Protein AF-A0A920BER3-F1 (afdb_monomer)

Nearest PDB structures (foldseek):
  4bmv-assembly4_I  TM=5.286E-01  e=9.436E+00  Sphingobium yanoikuyae
  2jan-assembly2_B  TM=4.745E-01  e=9.997E+00  Mycobacterium tuberculosis H37Rv
  7mbw-assembly1_A  TM=2.744E-01  e=7.068E+00  Escherichia coli

Secondary structure (DSSP, 8-state):
-PPP-HHHHHHHHHHHHTTSSS-----HHHHHHHHHHHHHHHHHHSSPSP--------TTSSHHHHHHHHHHHHHHH-TT---EEEESSHHHHHHHHHHHHHH-SSPPEEEE-----

Radius of gyration: 14.11 Å; Cα contacts (8 Å, |Δi|>4): 134; chains: 1; bounding box: 38×29×35 Å

pLDDT: mean 85.59, std 13.21, range [39.75, 96.19]

Structure (mmCIF, N/CA/C/O backbone):
data_AF-A0A920BER3-F1
#
_entry.id   AF-A0A920BER3-F1
#
loop_
_atom_site.group_PDB
_atom_site.id
_atom_site.type_symbol
_atom_site.label_atom_id
_atom_site.label_alt_id
_atom_site.label_comp_id
_atom_site.label_asym_id
_atom_site.label_entity_id
_atom_site.label_seq_id
_atom_site.pdbx_PDB_ins_code
_atom_site.Cartn_x
_atom_site.Cartn_y
_atom_site.Cartn_z
_atom_site.occupancy
_atom_site.B_iso_or_equiv
_atom_site.auth_seq_id
_atom_site.auth_comp_id
_atom_site.auth_asym_id
_atom_site.auth_atom_id
_atom_site.pdbx_PDB_model_num
ATOM 1 N N . MET A 1 1 ? -4.909 1.430 16.379 1.00 57.66 1 MET A N 1
ATOM 2 C CA . MET A 1 1 ? -3.823 0.689 15.698 1.00 57.66 1 MET A CA 1
ATOM 3 C C . MET A 1 1 ? -2.484 1.340 16.032 1.00 57.66 1 MET A C 1
ATOM 5 O O . MET A 1 1 ? -2.481 2.543 16.268 1.00 57.66 1 MET A O 1
ATOM 9 N N . LYS A 1 2 ? -1.382 0.577 16.116 1.00 65.62 2 LYS A N 1
ATOM 10 C CA . LYS A 1 2 ? -0.029 1.145 16.292 1.00 65.62 2 LYS A CA 1
ATOM 11 C C . LYS A 1 2 ? 0.346 2.009 15.078 1.00 65.62 2 LYS A C 1
ATOM 13 O O . LYS A 1 2 ? -0.188 1.793 13.993 1.00 65.62 2 LYS A O 1
ATOM 18 N N . ASN A 1 3 ? 1.248 2.971 15.279 1.00 84.81 3 ASN A N 1
ATOM 19 C CA . ASN A 1 3 ? 1.860 3.718 14.177 1.00 84.81 3 ASN A CA 1
ATOM 20 C C . ASN A 1 3 ? 2.537 2.742 13.210 1.00 84.81 3 ASN A C 1
ATOM 22 O O . ASN A 1 3 ? 3.091 1.728 13.645 1.00 84.81 3 ASN A O 1
ATOM 26 N N . ILE A 1 4 ? 2.487 3.054 11.920 1.00 91.25 4 ILE A N 1
ATOM 27 C CA . ILE A 1 4 ? 3.105 2.223 10.888 1.00 91.25 4 ILE A CA 1
ATOM 28 C C . ILE A 1 4 ? 4.630 2.321 11.023 1.00 91.25 4 ILE A C 1
ATOM 30 O O . ILE A 1 4 ? 5.186 3.421 11.052 1.00 91.25 4 ILE A O 1
ATOM 34 N N . ASP A 1 5 ? 5.321 1.179 11.062 1.00 93.50 5 ASP A N 1
ATOM 35 C CA . ASP A 1 5 ? 6.782 1.152 10.981 1.00 93.50 5 ASP A CA 1
ATOM 36 C C . ASP A 1 5 ? 7.225 1.482 9.549 1.00 93.50 5 ASP A C 1
ATOM 38 O O . ASP A 1 5 ? 7.276 0.633 8.656 1.00 93.50 5 ASP A O 1
ATOM 42 N N . VAL A 1 6 ? 7.563 2.753 9.334 1.00 93.50 6 VAL A N 1
ATOM 43 C CA . VAL A 1 6 ? 7.969 3.279 8.028 1.00 93.50 6 VAL A CA 1
ATOM 44 C C . VAL A 1 6 ? 9.246 2.605 7.502 1.00 93.50 6 VAL A C 1
ATOM 46 O O . VAL A 1 6 ? 9.398 2.450 6.290 1.00 93.50 6 VAL A O 1
ATOM 49 N N . ASN A 1 7 ? 10.150 2.150 8.376 1.00 93.88 7 ASN A N 1
ATOM 50 C CA . ASN A 1 7 ? 11.371 1.470 7.939 1.00 93.88 7 ASN A CA 1
ATOM 51 C C . ASN A 1 7 ? 11.058 0.072 7.411 1.00 93.88 7 ASN A C 1
ATOM 53 O O . ASN A 1 7 ? 11.598 -0.339 6.380 1.00 93.88 7 ASN A O 1
ATOM 57 N N . LYS A 1 8 ? 10.175 -0.659 8.095 1.00 94.19 8 LYS A N 1
ATOM 58 C CA . LYS A 1 8 ? 9.711 -1.964 7.620 1.00 94.19 8 LYS A CA 1
ATOM 59 C C . LYS A 1 8 ? 8.894 -1.831 6.337 1.00 94.19 8 LYS A C 1
ATOM 61 O O . LYS A 1 8 ? 9.124 -2.590 5.401 1.00 94.19 8 LYS A O 1
ATOM 66 N N . PHE A 1 9 ? 8.052 -0.806 6.252 1.00 95.69 9 PHE A N 1
ATOM 67 C CA . PHE A 1 9 ? 7.336 -0.451 5.031 1.00 95.69 9 PHE A CA 1
ATOM 68 C C . PHE A 1 9 ? 8.286 -0.221 3.842 1.00 95.69 9 PHE A C 1
ATOM 70 O O . PHE A 1 9 ? 8.083 -0.805 2.777 1.00 95.69 9 PHE A O 1
ATOM 77 N N . TYR A 1 10 ? 9.357 0.566 4.011 1.00 96.06 10 TYR A N 1
ATOM 78 C CA . TYR A 1 10 ? 10.336 0.774 2.937 1.00 96.06 10 TYR A CA 1
ATOM 79 C C . TYR A 1 10 ? 11.068 -0.509 2.544 1.00 96.06 10 TYR A C 1
ATOM 81 O O . TYR A 1 10 ? 11.299 -0.718 1.358 1.00 96.06 10 TYR A O 1
ATOM 89 N N . LYS A 1 11 ? 11.369 -1.403 3.495 1.00 94.94 11 LYS A N 1
ATOM 90 C CA . LYS A 1 11 ? 11.929 -2.724 3.166 1.00 94.94 11 LYS A CA 1
ATOM 91 C C . LYS A 1 11 ? 10.971 -3.547 2.305 1.00 94.94 11 LYS A C 1
ATOM 93 O O . LYS A 1 11 ? 11.409 -4.148 1.331 1.00 94.94 11 LYS A O 1
ATOM 98 N N . THR A 1 12 ? 9.676 -3.540 2.618 1.00 94.31 12 THR A N 1
ATOM 99 C CA . THR A 1 12 ? 8.663 -4.219 1.796 1.00 94.31 12 THR A CA 1
ATOM 100 C C . THR A 1 12 ? 8.537 -3.582 0.407 1.00 94.31 12 THR A C 1
ATOM 102 O O . THR A 1 12 ? 8.399 -4.299 -0.581 1.00 94.31 12 THR A O 1
ATOM 105 N N . MET A 1 13 ? 8.636 -2.251 0.296 1.00 95.12 13 MET A N 1
ATOM 106 C CA . MET A 1 13 ? 8.704 -1.585 -1.012 1.00 95.12 13 MET A CA 1
ATOM 107 C C . MET A 1 13 ? 9.938 -2.010 -1.811 1.00 95.12 13 MET A C 1
ATOM 109 O O . MET A 1 13 ? 9.812 -2.341 -2.987 1.00 95.12 13 MET A O 1
ATOM 113 N N . ASP A 1 14 ? 11.114 -2.007 -1.183 1.00 95.00 14 ASP A N 1
ATOM 114 C CA . ASP A 1 14 ? 12.371 -2.381 -1.833 1.00 95.00 14 ASP A CA 1
ATOM 115 C C . ASP A 1 14 ? 12.341 -3.853 -2.285 1.00 95.00 14 ASP A C 1
ATOM 117 O O . ASP A 1 14 ? 12.798 -4.156 -3.384 1.00 95.00 14 ASP A O 1
ATOM 121 N N . GLN A 1 15 ? 11.707 -4.744 -1.513 1.00 93.31 15 GLN A N 1
ATOM 122 C CA . GLN A 1 15 ? 11.471 -6.141 -1.900 1.00 93.31 15 GLN A CA 1
ATOM 123 C C . GLN A 1 15 ? 10.551 -6.275 -3.125 1.00 93.31 15 GLN A C 1
ATOM 125 O O . GLN A 1 15 ? 10.791 -7.110 -3.982 1.00 93.31 15 GLN A O 1
ATOM 130 N N . LEU A 1 16 ? 9.510 -5.451 -3.260 1.00 91.69 16 LEU A N 1
ATOM 131 C CA . LEU A 1 16 ? 8.688 -5.468 -4.481 1.00 91.69 16 LEU A CA 1
ATOM 132 C C . LEU A 1 16 ? 9.446 -4.943 -5.703 1.00 91.69 16 LEU A C 1
ATOM 134 O O . LEU A 1 16 ? 9.176 -5.353 -6.832 1.00 91.69 16 LEU A O 1
ATOM 138 N N . MET A 1 17 ? 10.354 -3.989 -5.494 1.00 92.25 17 MET A N 1
ATOM 139 C CA . MET A 1 17 ? 11.115 -3.361 -6.573 1.00 92.25 17 MET A CA 1
ATOM 140 C C . MET A 1 17 ? 12.331 -4.181 -7.017 1.00 92.25 17 MET A C 1
ATOM 142 O O . MET A 1 17 ? 12.814 -3.971 -8.132 1.00 92.25 17 MET A O 1
ATOM 146 N N . SER A 1 18 ? 12.791 -5.150 -6.218 1.00 91.75 18 SER A N 1
ATOM 147 C CA . SER A 1 18 ? 13.840 -6.082 -6.651 1.00 91.75 18 SER A CA 1
ATOM 148 C C . SER A 1 18 ? 13.405 -6.960 -7.823 1.00 91.75 18 SER A C 1
ATOM 150 O O . SER A 1 18 ? 14.251 -7.404 -8.589 1.00 91.75 18 SER A O 1
ATOM 152 N N . ASP A 1 19 ? 12.099 -7.146 -8.012 1.00 86.00 19 ASP A N 1
ATOM 153 C CA . ASP A 1 19 ? 11.540 -7.933 -9.116 1.00 86.00 19 ASP A CA 1
ATOM 154 C C . ASP A 1 19 ? 11.342 -7.118 -10.404 1.00 86.00 19 ASP A C 1
ATOM 156 O O . ASP A 1 19 ? 10.786 -7.613 -11.389 1.00 86.00 19 ASP A O 1
ATOM 160 N N . PHE A 1 20 ? 11.717 -5.837 -10.403 1.00 84.94 20 PHE A N 1
ATOM 161 C CA . PHE A 1 20 ? 11.675 -5.014 -11.607 1.00 84.94 20 PHE A CA 1
ATOM 162 C C . PHE A 1 20 ? 12.840 -5.390 -12.530 1.00 84.94 20 PHE A C 1
ATOM 164 O O . PHE A 1 20 ? 13.802 -6.037 -12.129 1.00 84.94 20 PHE A O 1
ATOM 171 N N . SER A 1 21 ? 12.755 -4.992 -13.797 1.00 83.94 21 SER A N 1
ATOM 172 C CA . SER A 1 21 ? 13.826 -5.182 -14.779 1.00 83.94 21 SER A CA 1
ATOM 173 C C . SER A 1 21 ? 14.266 -3.816 -15.322 1.00 83.94 21 SER A C 1
ATOM 175 O O . SER A 1 21 ? 13.527 -3.231 -16.114 1.00 83.94 21 SER A O 1
ATOM 177 N N . PRO A 1 22 ? 15.429 -3.279 -14.900 1.00 88.31 22 PRO A N 1
ATOM 178 C CA . PRO A 1 22 ? 16.376 -3.868 -13.948 1.00 88.31 22 PRO A CA 1
ATOM 179 C C . PRO A 1 22 ? 15.874 -3.824 -12.488 1.00 88.31 22 PRO A C 1
ATOM 181 O O . PRO A 1 22 ? 15.079 -2.939 -12.146 1.00 88.31 22 PRO A O 1
ATOM 184 N N . PRO A 1 23 ? 16.364 -4.731 -11.618 1.00 91.25 23 PRO A N 1
ATOM 185 C CA . PRO A 1 23 ? 16.115 -4.671 -10.182 1.00 91.25 23 PRO A CA 1
ATOM 186 C C . PRO A 1 23 ? 16.556 -3.328 -9.613 1.00 91.25 23 PRO A C 1
ATOM 188 O O . PRO A 1 23 ? 17.628 -2.819 -9.954 1.00 91.25 23 PRO A O 1
ATOM 191 N N . ARG A 1 24 ? 15.747 -2.746 -8.729 1.00 93.62 24 ARG A N 1
ATOM 192 C CA . ARG A 1 24 ? 16.081 -1.471 -8.086 1.00 93.62 24 ARG A CA 1
ATOM 193 C C . ARG A 1 24 ? 15.457 -1.354 -6.705 1.00 93.62 24 ARG A C 1
ATOM 195 O O . ARG A 1 24 ? 14.625 -2.160 -6.312 1.00 93.62 24 ARG A O 1
ATOM 202 N N . VAL A 1 25 ? 15.830 -0.293 -6.001 1.00 95.12 25 VAL A N 1
ATOM 203 C CA . VAL A 1 25 ? 15.206 0.119 -4.740 1.00 95.12 25 VAL A CA 1
ATOM 204 C C . VAL A 1 25 ? 14.345 1.364 -4.942 1.00 95.12 25 VAL A C 1
ATOM 206 O O . VAL A 1 25 ? 14.428 2.050 -5.972 1.00 95.12 25 VAL A O 1
ATOM 209 N N . SER A 1 26 ? 13.512 1.656 -3.948 1.00 92.81 26 SER A N 1
ATOM 210 C CA . SER A 1 26 ? 12.666 2.843 -3.933 1.00 92.81 26 SER A CA 1
ATOM 211 C C . SER A 1 26 ? 13.499 4.123 -3.889 1.00 92.81 26 SER A C 1
ATOM 213 O O . SER A 1 26 ? 14.401 4.299 -3.066 1.00 92.81 26 SER A O 1
ATOM 215 N N . THR A 1 27 ? 13.181 5.046 -4.791 1.00 95.31 27 THR A N 1
ATOM 216 C CA . THR A 1 27 ? 13.802 6.372 -4.837 1.00 95.31 27 THR A CA 1
ATOM 217 C C . THR A 1 27 ? 13.331 7.244 -3.672 1.00 95.31 27 THR A C 1
ATOM 219 O O . THR A 1 27 ? 12.306 6.986 -3.036 1.00 95.31 27 THR A O 1
ATOM 222 N N . SER A 1 28 ? 14.039 8.347 -3.416 1.00 95.31 28 SER A N 1
ATOM 223 C CA . SER A 1 28 ? 13.643 9.319 -2.387 1.00 95.31 28 SER A CA 1
ATOM 224 C C . SER A 1 28 ? 12.245 9.903 -2.629 1.00 95.31 28 SER A C 1
ATOM 226 O O . SER A 1 28 ? 11.505 10.144 -1.675 1.00 95.31 28 SER A O 1
ATOM 228 N N . PHE A 1 29 ? 11.857 10.096 -3.892 1.00 95.00 29 PHE A N 1
ATOM 229 C CA . PHE A 1 29 ? 10.522 10.559 -4.257 1.00 95.00 29 PHE A CA 1
ATOM 230 C C . PHE A 1 29 ? 9.450 9.511 -3.939 1.00 95.00 29 PHE A C 1
ATOM 232 O O . PHE A 1 29 ? 8.461 9.818 -3.275 1.00 95.00 29 PHE A O 1
ATOM 239 N N . GLU A 1 30 ? 9.665 8.262 -4.345 1.00 95.75 30 GLU A N 1
ATOM 240 C CA . GLU A 1 30 ? 8.719 7.167 -4.097 1.00 95.75 30 GLU A CA 1
ATOM 241 C C . GLU A 1 30 ? 8.551 6.892 -2.600 1.00 95.75 30 GLU A C 1
ATOM 243 O O . GLU A 1 30 ? 7.431 6.681 -2.136 1.00 95.75 30 GLU A O 1
ATOM 248 N N . ARG A 1 31 ? 9.635 6.997 -1.820 1.00 96.19 31 ARG A N 1
ATOM 249 C CA . ARG A 1 31 ? 9.579 6.917 -0.354 1.00 96.19 31 ARG A CA 1
ATOM 250 C C . ARG A 1 31 ? 8.739 8.042 0.254 1.00 96.19 31 ARG A C 1
ATOM 252 O O . ARG A 1 31 ? 7.962 7.774 1.162 1.00 96.19 31 ARG A O 1
ATOM 259 N N . LYS A 1 32 ? 8.796 9.274 -0.271 1.00 95.75 32 LYS A N 1
ATOM 260 C CA . LYS A 1 32 ? 7.908 10.375 0.172 1.00 95.75 32 LYS A CA 1
ATOM 261 C C . LYS A 1 32 ? 6.433 10.102 -0.143 1.00 95.75 32 LYS A C 1
ATOM 263 O O . LYS A 1 32 ? 5.570 10.385 0.692 1.00 95.75 32 LYS A O 1
ATOM 268 N N . VAL A 1 33 ? 6.138 9.529 -1.314 1.00 96.00 33 VAL A N 1
ATOM 269 C CA . VAL A 1 33 ? 4.773 9.087 -1.659 1.00 96.00 33 VAL A CA 1
ATOM 270 C C . VAL A 1 33 ? 4.320 7.991 -0.693 1.00 96.00 33 VAL A C 1
ATOM 272 O O . VAL A 1 33 ? 3.226 8.070 -0.138 1.00 96.00 33 VAL A O 1
ATOM 275 N N . GLY A 1 34 ? 5.182 7.008 -0.432 1.00 95.88 34 GLY A N 1
ATOM 276 C CA . GLY A 1 34 ? 4.933 5.939 0.529 1.00 95.88 34 GLY A CA 1
ATOM 277 C C . GLY A 1 34 ? 4.704 6.444 1.957 1.00 95.88 34 GLY A C 1
ATOM 278 O O . GLY A 1 34 ? 3.728 6.056 2.586 1.00 95.88 34 GLY A O 1
ATOM 279 N N . ALA A 1 35 ? 5.511 7.388 2.444 1.00 95.44 35 ALA A N 1
ATOM 280 C CA . ALA A 1 35 ? 5.315 8.01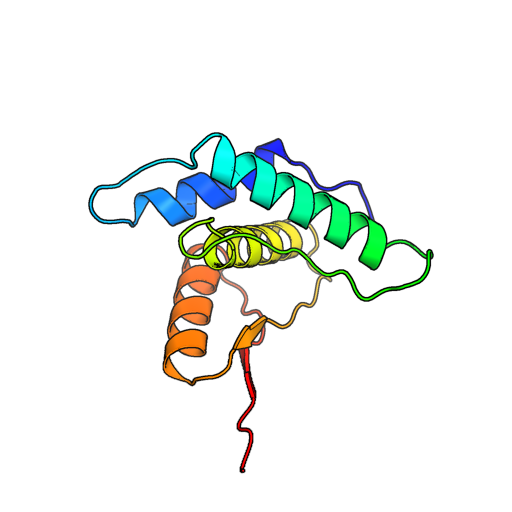9 3.751 1.00 95.44 35 ALA A CA 1
ATOM 281 C C . ALA A 1 35 ? 3.968 8.751 3.847 1.00 95.44 35 ALA A C 1
ATOM 283 O O . ALA A 1 35 ? 3.281 8.662 4.865 1.00 95.44 35 ALA A O 1
ATOM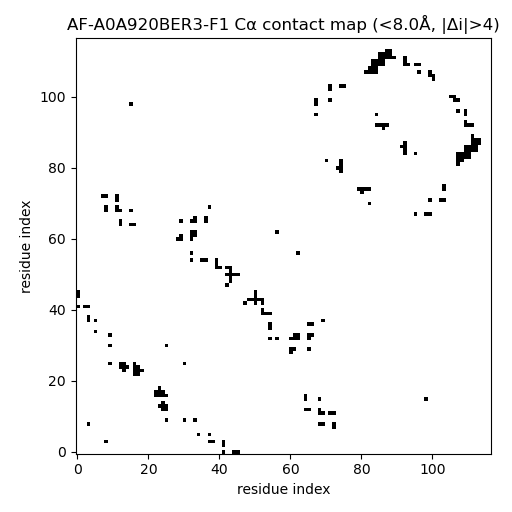 284 N N . SER A 1 36 ? 3.572 9.442 2.774 1.00 95.50 36 SER A N 1
ATOM 285 C CA . SER A 1 36 ? 2.266 10.108 2.692 1.00 95.50 36 SER A CA 1
ATOM 286 C C . SER A 1 36 ? 1.124 9.095 2.769 1.00 95.50 36 SER A C 1
ATOM 288 O O . SER A 1 36 ? 0.137 9.332 3.465 1.00 95.50 36 SER A O 1
ATOM 290 N N . LEU A 1 37 ? 1.286 7.941 2.113 1.00 95.69 37 LEU A N 1
ATOM 291 C CA . LEU A 1 37 ? 0.343 6.831 2.195 1.00 95.69 37 LEU A CA 1
ATOM 292 C C . LEU A 1 37 ? 0.266 6.243 3.605 1.00 95.69 37 LEU A C 1
ATOM 294 O O . LEU A 1 37 ? -0.834 6.139 4.139 1.00 95.69 37 LEU A O 1
ATOM 298 N N . CYS A 1 38 ? 1.398 5.939 4.242 1.00 95.19 38 CYS A N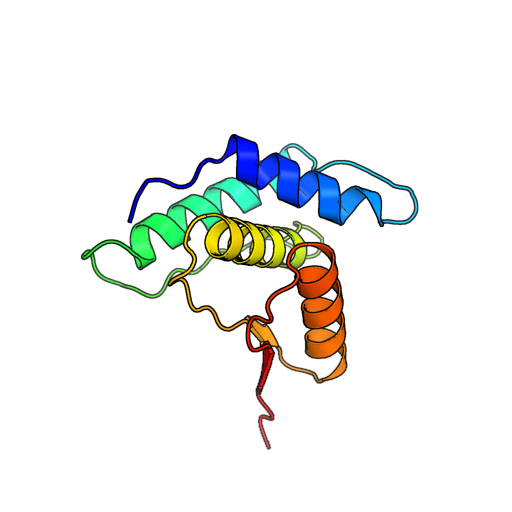 1
ATOM 299 C CA . CYS A 1 38 ? 1.415 5.465 5.627 1.00 95.19 38 CYS A CA 1
ATOM 300 C C . CYS A 1 38 ? 0.695 6.454 6.546 1.00 95.19 38 CYS A C 1
ATOM 302 O O . CYS A 1 38 ? -0.166 6.058 7.332 1.00 95.19 38 CYS A O 1
ATOM 304 N N . LYS A 1 39 ? 0.965 7.758 6.397 1.00 93.69 39 LYS A N 1
ATOM 305 C CA . LYS A 1 39 ? 0.314 8.762 7.236 1.00 93.69 39 LYS A CA 1
ATOM 306 C C . LYS A 1 39 ? -1.192 8.839 7.006 1.00 93.69 39 LYS A C 1
ATOM 308 O O . LYS A 1 39 ? -1.960 8.943 7.963 1.00 93.69 39 LYS A O 1
ATOM 313 N N . ALA A 1 40 ? -1.617 8.780 5.747 1.00 93.38 40 ALA A N 1
ATOM 314 C CA . ALA A 1 40 ? -3.026 8.714 5.388 1.00 93.38 40 ALA A CA 1
ATOM 315 C C . ALA A 1 40 ? -3.698 7.486 6.022 1.00 93.38 40 ALA A C 1
ATOM 317 O O . ALA A 1 40 ? -4.760 7.616 6.627 1.00 93.38 40 ALA A O 1
ATOM 318 N N . SER A 1 41 ? -3.062 6.319 5.968 1.00 92.38 41 SER A N 1
ATOM 319 C CA . SER A 1 41 ? -3.592 5.086 6.550 1.00 92.38 41 SER A CA 1
ATOM 320 C C . SER A 1 41 ? -3.685 5.136 8.074 1.00 92.38 41 SER A C 1
ATOM 322 O O . SER A 1 41 ? -4.721 4.764 8.619 1.00 92.38 41 SER A O 1
ATOM 324 N N . GLU A 1 42 ? -2.686 5.683 8.772 1.00 92.19 42 GLU A N 1
ATOM 325 C CA . GLU A 1 42 ? -2.782 5.931 10.220 1.00 92.19 42 GLU A CA 1
ATOM 326 C C . GLU A 1 42 ? -3.991 6.806 10.563 1.00 92.19 42 GLU A C 1
ATOM 328 O O . GLU A 1 42 ? -4.752 6.502 11.481 1.00 92.19 42 GLU A O 1
ATOM 333 N N . LEU A 1 43 ? -4.196 7.890 9.807 1.00 91.50 43 LEU A N 1
ATOM 334 C CA . LEU A 1 43 ? -5.322 8.796 10.019 1.00 91.50 43 LEU A CA 1
ATOM 335 C C . LEU A 1 43 ? -6.664 8.125 9.708 1.00 91.50 43 LEU A C 1
ATOM 337 O O . LEU A 1 43 ? -7.625 8.350 10.441 1.00 91.50 43 LEU A O 1
ATOM 341 N N . ALA A 1 44 ? -6.736 7.309 8.655 1.00 90.88 44 ALA A N 1
ATOM 342 C CA . ALA A 1 44 ? -7.928 6.548 8.278 1.00 90.88 44 ALA A CA 1
ATOM 343 C C . ALA A 1 44 ? -8.302 5.488 9.326 1.00 90.88 44 ALA A C 1
ATOM 345 O O . ALA A 1 44 ? -9.481 5.248 9.579 1.00 90.88 44 ALA A O 1
ATOM 346 N N . MET A 1 45 ? -7.302 4.872 9.956 1.00 87.31 45 MET A N 1
ATOM 347 C CA . MET A 1 45 ? -7.488 3.812 10.951 1.00 87.31 45 MET A CA 1
ATOM 348 C C . MET A 1 45 ? -7.574 4.342 12.388 1.00 87.31 45 MET A C 1
ATOM 350 O O . MET A 1 45 ? -7.864 3.582 13.309 1.00 87.31 45 MET A O 1
ATOM 354 N N . SER A 1 46 ? -7.352 5.643 12.590 1.00 87.12 46 SER A N 1
ATOM 355 C CA . SER A 1 46 ? -7.659 6.347 13.839 1.00 87.12 46 SER A CA 1
ATOM 356 C C . SER A 1 46 ? -9.152 6.648 13.955 1.00 87.12 46 SER A C 1
ATOM 3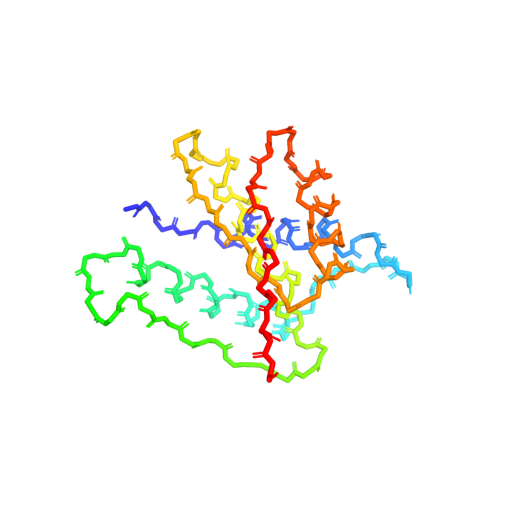58 O O . SER A 1 46 ? -9.851 6.673 12.947 1.00 87.12 46 SER A O 1
ATOM 360 N N . ASP A 1 47 ? -9.652 6.978 15.145 1.00 82.31 47 ASP A N 1
ATOM 361 C CA . ASP A 1 47 ? -11.062 7.361 15.352 1.00 82.31 47 ASP A CA 1
ATOM 362 C C . ASP A 1 47 ? -11.454 8.706 14.714 1.00 82.31 47 ASP A C 1
ATOM 364 O O . ASP A 1 47 ? -12.622 9.089 14.715 1.00 82.31 47 ASP A O 1
ATOM 368 N N . LYS A 1 48 ? -10.496 9.423 14.117 1.00 81.56 48 LYS A N 1
ATOM 369 C CA . LYS A 1 48 ? -10.719 10.739 13.515 1.00 81.56 48 LYS A CA 1
ATOM 370 C C . LYS A 1 48 ? -11.343 10.626 12.122 1.00 81.56 48 LYS A C 1
ATOM 372 O O . LYS A 1 48 ? -10.850 9.908 11.254 1.00 81.56 48 LYS A O 1
ATOM 377 N N . LEU A 1 49 ? -12.386 11.419 11.878 1.00 82.31 49 LEU A N 1
ATOM 378 C CA . LEU A 1 49 ? -12.956 11.619 10.544 1.00 82.31 49 LEU A CA 1
ATOM 379 C C . LEU A 1 49 ? -12.113 12.608 9.705 1.00 82.31 49 LEU A C 1
ATOM 381 O O . LEU A 1 49 ? -11.373 13.423 10.263 1.00 82.31 49 LEU A O 1
ATOM 385 N N . PRO A 1 50 ? -12.204 12.560 8.361 1.00 83.31 50 PRO A N 1
ATOM 386 C CA . PRO A 1 50 ? -12.819 11.501 7.554 1.00 83.31 50 PRO A CA 1
ATOM 387 C C . PRO A 1 50 ? -11.979 10.211 7.536 1.00 83.31 50 PRO A C 1
ATOM 389 O O . PRO A 1 50 ? -10.752 10.256 7.586 1.00 83.31 50 PRO A O 1
ATOM 392 N N . LYS A 1 51 ? -12.638 9.051 7.420 1.00 85.38 51 LYS A N 1
ATOM 393 C CA . LYS A 1 51 ? -11.951 7.752 7.262 1.00 85.38 51 LYS A CA 1
ATOM 394 C C . LYS A 1 51 ? -11.332 7.589 5.869 1.00 85.38 51 LYS A C 1
ATOM 396 O O . LYS A 1 51 ? -10.323 6.914 5.718 1.00 85.38 51 LYS A O 1
ATOM 401 N N . PHE A 1 52 ? -11.900 8.247 4.860 1.00 88.44 52 PHE A N 1
ATOM 402 C CA . PHE A 1 52 ? -11.368 8.250 3.501 1.00 88.44 52 PHE A CA 1
ATOM 403 C C . PHE A 1 52 ? -10.246 9.273 3.362 1.00 88.44 52 PHE A C 1
ATOM 405 O O . PHE A 1 52 ? -10.383 10.431 3.765 1.00 88.44 52 PHE A O 1
ATOM 412 N N . ARG A 1 53 ? -9.130 8.842 2.774 1.00 92.31 53 ARG A N 1
ATOM 413 C CA . ARG A 1 53 ? -7.955 9.679 2.541 1.00 92.31 53 ARG A CA 1
ATOM 414 C C . ARG A 1 53 ? -7.516 9.537 1.093 1.00 92.31 53 ARG A C 1
ATOM 416 O O . ARG A 1 53 ? -7.444 8.428 0.574 1.00 92.31 53 ARG A O 1
ATOM 423 N N . LEU A 1 54 ? -7.219 10.667 0.461 1.00 92.44 54 LEU A N 1
ATOM 424 C CA . LEU A 1 54 ? -6.709 10.720 -0.901 1.00 92.44 54 LEU A CA 1
ATOM 425 C C . LEU A 1 54 ? -5.198 10.938 -0.865 1.00 92.44 54 LEU A C 1
ATOM 427 O O . LEU A 1 54 ? -4.721 11.884 -0.242 1.00 92.44 54 LEU A O 1
ATOM 431 N N . VAL A 1 55 ? -4.462 10.087 -1.573 1.00 92.94 55 VAL A N 1
ATOM 432 C CA . VAL A 1 55 ? -3.026 10.254 -1.806 1.00 92.94 55 VAL A CA 1
ATOM 433 C C . VAL A 1 55 ? -2.822 10.411 -3.304 1.00 92.94 55 VAL A C 1
ATOM 435 O O . VAL A 1 55 ? -3.014 9.467 -4.068 1.00 92.94 55 VAL A O 1
ATOM 438 N N . SER A 1 56 ? -2.459 11.621 -3.724 1.00 91.94 56 SER A N 1
ATOM 439 C CA . SER A 1 56 ? -2.174 11.928 -5.124 1.00 91.94 56 SER A CA 1
ATOM 440 C C . SER A 1 56 ? -0.672 11.897 -5.384 1.00 91.94 56 SER A C 1
ATOM 442 O O . SER A 1 56 ? 0.120 12.400 -4.589 1.00 91.94 56 SER A O 1
ATOM 444 N N . ALA A 1 57 ? -0.283 11.303 -6.508 1.00 93.50 57 ALA A N 1
ATOM 445 C CA . ALA A 1 57 ? 1.086 11.296 -7.007 1.00 93.50 57 ALA A CA 1
ATOM 446 C C . ALA A 1 57 ? 1.069 11.128 -8.536 1.00 93.50 57 ALA A C 1
ATOM 448 O O . ALA A 1 57 ? 0.132 10.511 -9.063 1.00 93.50 57 ALA A O 1
ATOM 449 N N . PRO A 1 58 ? 2.092 11.609 -9.264 1.00 92.25 58 PRO A N 1
ATOM 450 C CA . PRO A 1 58 ? 2.184 11.450 -10.713 1.00 92.25 58 PRO A CA 1
ATOM 451 C C . PRO A 1 58 ? 2.239 9.974 -11.136 1.00 92.25 58 PRO A C 1
ATOM 453 O O . PRO A 1 58 ? 2.495 9.064 -10.332 1.00 92.25 58 PRO A O 1
ATOM 456 N N . THR A 1 59 ? 1.969 9.713 -12.414 1.00 90.44 59 T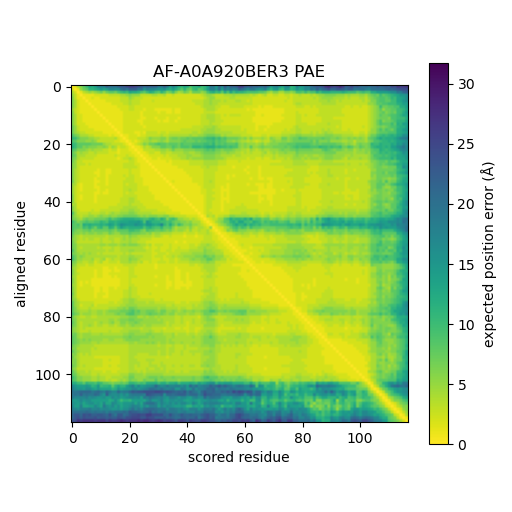HR A N 1
ATOM 457 C CA . THR A 1 59 ? 2.239 8.407 -13.033 1.00 90.44 59 THR A CA 1
ATOM 458 C C . THR A 1 59 ? 3.718 8.056 -12.857 1.00 90.44 59 THR A C 1
ATOM 460 O O . THR A 1 59 ? 4.574 8.932 -12.916 1.00 90.44 59 THR A O 1
ATOM 463 N N . GLY A 1 60 ? 4.014 6.794 -12.539 1.00 88.81 60 GLY A N 1
ATOM 464 C CA . GLY A 1 60 ? 5.368 6.364 -12.166 1.00 88.81 60 GLY A CA 1
ATOM 465 C C . GLY A 1 60 ? 5.778 6.685 -10.721 1.00 88.81 60 GLY A C 1
ATOM 466 O O . GLY A 1 60 ? 6.802 6.197 -10.267 1.00 88.81 60 GLY A O 1
ATOM 467 N N . GLY A 1 61 ? 4.968 7.413 -9.942 1.00 90.31 61 GLY A N 1
ATOM 468 C CA . GLY A 1 61 ? 5.265 7.757 -8.542 1.00 90.31 61 GLY A CA 1
ATOM 469 C C . GLY A 1 61 ? 5.094 6.623 -7.523 1.00 90.31 61 GLY A C 1
ATOM 470 O O . GLY A 1 61 ? 4.822 6.898 -6.359 1.00 90.31 61 GLY A O 1
ATOM 471 N N . SER A 1 62 ? 5.176 5.358 -7.946 1.00 92.62 62 SER A N 1
ATOM 472 C CA . SER A 1 62 ? 5.096 4.175 -7.072 1.00 92.62 62 SER A CA 1
ATOM 473 C C . SER A 1 62 ? 3.795 4.017 -6.258 1.00 92.62 62 SER A C 1
ATOM 475 O O . SER A 1 62 ? 3.779 3.315 -5.252 1.00 92.62 62 SER A O 1
ATOM 477 N N . LYS A 1 63 ? 2.666 4.599 -6.689 1.00 93.62 63 LYS A N 1
ATOM 478 C CA . LYS A 1 63 ? 1.372 4.451 -5.983 1.00 93.62 63 LYS A CA 1
ATOM 479 C C . LYS A 1 63 ? 0.990 2.981 -5.769 1.00 93.62 63 LYS A C 1
ATOM 481 O O . LYS A 1 63 ? 0.721 2.574 -4.643 1.00 93.62 63 LYS A O 1
ATOM 486 N N . THR A 1 64 ? 1.039 2.186 -6.840 1.00 92.56 64 THR A N 1
ATOM 487 C CA . THR A 1 64 ? 0.704 0.757 -6.821 1.00 92.56 64 THR A CA 1
ATOM 488 C C . THR A 1 64 ? 1.619 -0.006 -5.868 1.00 92.56 64 THR A C 1
ATOM 490 O O . THR A 1 64 ? 1.136 -0.602 -4.910 1.00 92.56 64 THR A O 1
ATOM 493 N N . THR A 1 65 ? 2.938 0.091 -6.047 1.00 93.38 65 THR A N 1
ATOM 494 C CA . THR A 1 65 ? 3.918 -0.591 -5.189 1.00 93.38 65 THR A CA 1
ATOM 495 C C . THR A 1 65 ? 3.771 -0.201 -3.719 1.00 93.38 65 THR A C 1
ATOM 497 O O . THR A 1 65 ? 3.742 -1.079 -2.863 1.00 93.38 65 THR A O 1
ATOM 500 N N . SER A 1 66 ? 3.596 1.089 -3.414 1.00 94.88 66 SER A N 1
ATOM 501 C CA . SER A 1 66 ? 3.397 1.564 -2.039 1.00 94.88 66 SER A CA 1
ATOM 502 C C . SER A 1 66 ? 2.116 0.996 -1.419 1.00 94.88 66 SER A C 1
ATOM 504 O O . SER A 1 66 ? 2.130 0.560 -0.272 1.00 94.88 66 SER A O 1
ATOM 506 N N . SER A 1 67 ? 1.011 0.952 -2.170 1.00 94.38 67 SER A N 1
ATOM 507 C CA . SER A 1 67 ? -0.257 0.387 -1.681 1.00 94.38 67 SER A CA 1
ATOM 508 C C . SER A 1 67 ? -0.199 -1.123 -1.425 1.00 94.38 67 SER A C 1
ATOM 510 O O . SER A 1 67 ? -0.715 -1.584 -0.408 1.00 94.38 67 SER A O 1
ATOM 512 N N . ILE A 1 68 ? 0.488 -1.881 -2.285 1.00 93.44 68 ILE A N 1
ATOM 513 C CA . ILE A 1 68 ? 0.716 -3.322 -2.096 1.00 93.44 68 ILE A CA 1
ATOM 514 C C . ILE A 1 68 ? 1.6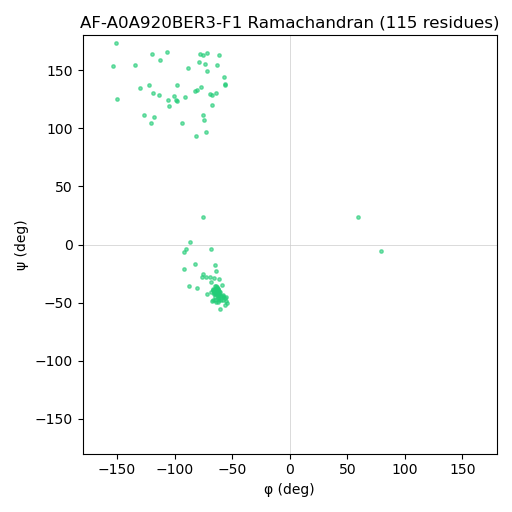17 -3.560 -0.880 1.00 93.44 68 ILE A C 1
ATOM 516 O O . ILE A 1 68 ? 1.277 -4.370 -0.018 1.00 93.44 68 ILE A O 1
ATOM 520 N N . ALA A 1 69 ? 2.732 -2.825 -0.779 1.00 93.88 69 ALA A N 1
ATOM 521 C CA . ALA A 1 69 ? 3.672 -2.945 0.333 1.00 93.88 69 ALA A CA 1
ATOM 522 C C . ALA A 1 69 ? 2.994 -2.686 1.680 1.00 93.88 69 ALA A C 1
ATOM 524 O O . ALA A 1 69 ? 3.199 -3.438 2.632 1.00 93.88 69 ALA A O 1
ATOM 525 N N . LEU A 1 70 ? 2.149 -1.655 1.750 1.00 93.88 70 LEU A N 1
ATOM 526 C CA . LEU A 1 70 ? 1.413 -1.335 2.963 1.00 93.88 70 LEU A CA 1
ATOM 527 C C . LEU A 1 70 ? 0.469 -2.473 3.373 1.00 93.88 70 LEU A C 1
ATOM 529 O O . LEU A 1 70 ? 0.493 -2.889 4.529 1.00 93.88 70 LEU A O 1
ATOM 533 N N . LEU A 1 71 ? -0.347 -2.985 2.446 1.00 92.31 71 LEU A N 1
ATOM 534 C CA . LEU A 1 71 ? -1.276 -4.076 2.752 1.00 92.31 71 LEU A CA 1
ATOM 535 C C . LEU A 1 71 ? -0.546 -5.341 3.202 1.00 92.31 71 LEU A C 1
ATOM 537 O O . LEU A 1 71 ? -0.924 -5.933 4.210 1.00 92.31 71 LEU A O 1
ATOM 541 N N . ALA A 1 72 ? 0.507 -5.733 2.483 1.00 90.81 72 ALA A N 1
ATOM 542 C CA . ALA A 1 72 ? 1.304 -6.901 2.833 1.00 90.81 72 ALA A CA 1
ATOM 543 C C . ALA A 1 72 ? 1.965 -6.744 4.209 1.00 90.81 72 ALA A C 1
ATOM 545 O O . ALA A 1 72 ? 1.990 -7.688 4.997 1.00 90.81 72 ALA A O 1
ATOM 546 N N . MET A 1 73 ? 2.485 -5.556 4.525 1.00 91.56 73 MET A N 1
ATOM 547 C CA . MET A 1 73 ? 3.092 -5.285 5.826 1.00 91.56 73 MET A CA 1
ATOM 548 C C . MET A 1 73 ? 2.059 -5.369 6.956 1.00 91.56 73 MET A C 1
ATOM 550 O O . MET A 1 73 ? 2.314 -6.059 7.941 1.00 91.56 73 MET A O 1
ATOM 554 N N . LEU A 1 74 ? 0.891 -4.732 6.807 1.00 90.19 74 LEU A N 1
ATOM 555 C CA . LEU A 1 74 ? -0.173 -4.772 7.819 1.00 90.19 74 LEU A CA 1
ATOM 556 C C . LEU A 1 74 ? -0.684 -6.202 8.050 1.00 90.19 74 LEU A C 1
ATOM 558 O O . LEU A 1 74 ? -0.807 -6.627 9.197 1.00 90.19 74 LEU A O 1
ATOM 562 N N . ALA A 1 75 ? -0.892 -6.973 6.979 1.00 87.69 75 ALA A N 1
ATOM 563 C CA . ALA A 1 75 ? -1.313 -8.374 7.070 1.00 87.69 75 ALA A CA 1
ATOM 564 C C . ALA A 1 75 ? -0.252 -9.287 7.718 1.00 87.69 75 ALA A C 1
ATOM 566 O O . ALA A 1 75 ? -0.580 -10.290 8.354 1.00 87.69 75 ALA A O 1
ATOM 567 N N . ASN A 1 76 ? 1.031 -8.941 7.579 1.00 86.19 76 ASN A N 1
ATOM 568 C CA . ASN A 1 76 ? 2.128 -9.633 8.253 1.00 86.19 76 ASN A CA 1
ATOM 569 C C . ASN A 1 76 ? 2.246 -9.268 9.743 1.00 86.19 76 ASN A C 1
ATOM 571 O O . ASN A 1 76 ? 2.759 -10.067 10.527 1.00 86.19 76 ASN A O 1
ATOM 575 N N . GLU A 1 77 ? 1.818 -8.070 10.142 1.00 87.06 77 GLU A N 1
ATOM 576 C CA . GLU A 1 77 ? 1.926 -7.581 11.524 1.00 87.06 77 GLU A CA 1
ATOM 577 C C . GLU A 1 77 ? 0.751 -7.973 12.406 1.00 87.06 77 GLU A C 1
ATOM 579 O O . GLU A 1 77 ? 0.942 -8.256 13.591 1.00 87.06 77 GLU A O 1
ATOM 584 N N . ASP A 1 78 ? -0.446 -8.007 11.836 1.00 85.69 78 ASP A N 1
ATOM 585 C CA . ASP A 1 78 ? -1.668 -8.321 12.554 1.00 85.69 78 ASP A CA 1
ATOM 586 C C . ASP A 1 78 ? -2.406 -9.464 11.851 1.00 85.69 78 ASP A C 1
ATOM 588 O O . ASP A 1 78 ? -2.956 -9.312 10.764 1.00 85.69 78 ASP A O 1
ATOM 592 N N . LYS A 1 79 ? -2.445 -10.634 12.503 1.00 80.25 79 LYS A N 1
ATOM 593 C CA . LYS A 1 79 ? -3.142 -11.824 11.986 1.00 80.25 79 LYS A CA 1
ATOM 594 C C . LYS A 1 79 ? -4.660 -11.631 11.881 1.00 80.25 79 LYS A C 1
ATOM 596 O O . LYS A 1 79 ? -5.300 -12.433 11.203 1.00 80.25 79 LYS A O 1
ATOM 601 N N . GLY A 1 80 ? -5.222 -10.636 12.568 1.00 84.75 80 GLY A N 1
ATOM 602 C CA . GLY A 1 80 ? -6.625 -10.238 12.462 1.00 84.75 80 GLY A CA 1
ATOM 603 C C . GLY A 1 80 ? -6.880 -9.172 11.395 1.00 84.75 80 GLY A C 1
ATOM 604 O O . GLY A 1 80 ? -8.037 -8.817 11.171 1.00 84.75 80 GLY A O 1
ATOM 605 N N . PHE A 1 81 ? -5.839 -8.660 10.729 1.00 85.38 81 PHE A N 1
ATOM 606 C CA . PHE A 1 81 ? -5.996 -7.641 9.701 1.00 85.38 81 PHE A CA 1
ATOM 607 C C . PHE A 1 81 ? -6.712 -8.199 8.472 1.00 85.38 81 PHE A C 1
ATOM 609 O O . PHE A 1 81 ? -6.301 -9.190 7.866 1.00 85.38 81 PHE A O 1
ATOM 616 N N . THR A 1 82 ? -7.755 -7.490 8.056 1.00 83.19 82 THR A N 1
ATOM 617 C CA . THR A 1 82 ? -8.437 -7.704 6.782 1.00 83.19 82 THR A CA 1
ATOM 618 C C . THR A 1 82 ? -8.320 -6.446 5.939 1.00 83.19 82 THR A C 1
ATOM 620 O O . THR A 1 82 ? -8.649 -5.353 6.401 1.00 83.19 82 THR A O 1
ATOM 623 N N . GLY A 1 83 ? -7.902 -6.605 4.689 1.00 84.25 83 GLY A N 1
ATOM 624 C CA . GLY A 1 83 ? -7.843 -5.532 3.706 1.00 84.25 83 GLY A CA 1
ATOM 625 C C . GLY A 1 83 ? -8.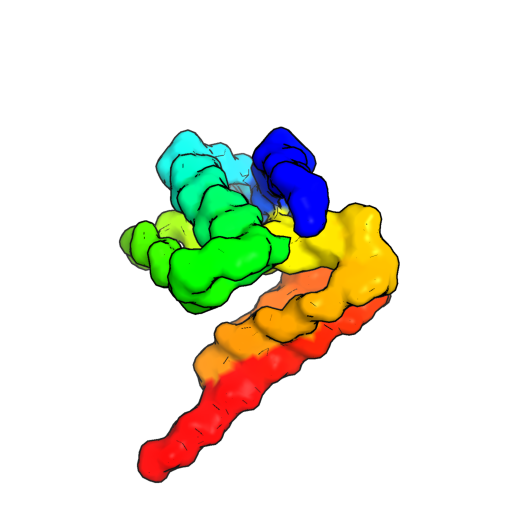422 -5.987 2.372 1.00 84.25 83 GLY A C 1
ATOM 626 O O . GLY A 1 83 ? -8.427 -7.176 2.059 1.00 84.25 83 GLY A O 1
ATOM 627 N N . ALA A 1 84 ? -8.900 -5.029 1.587 1.00 87.12 84 ALA A N 1
ATOM 628 C CA . ALA A 1 84 ? -9.301 -5.246 0.206 1.00 87.12 84 ALA A CA 1
ATOM 629 C C . ALA A 1 84 ? -8.491 -4.313 -0.694 1.00 87.12 84 ALA A C 1
ATOM 631 O O . ALA A 1 84 ? -8.317 -3.135 -0.373 1.00 87.12 84 ALA A O 1
ATOM 632 N N . TYR A 1 85 ? -8.013 -4.840 -1.819 1.00 89.06 85 TYR A N 1
ATOM 633 C CA . TYR A 1 85 ? -7.451 -4.032 -2.897 1.00 89.06 85 TYR A CA 1
ATOM 634 C C . TYR A 1 85 ? -8.460 -3.987 -4.038 1.00 89.06 85 TYR A C 1
ATOM 636 O O . TYR A 1 85 ? -8.901 -5.035 -4.510 1.00 89.06 85 TYR A O 1
ATOM 644 N N . ILE A 1 86 ? -8.841 -2.780 -4.454 1.00 89.19 86 ILE A N 1
ATOM 645 C CA . ILE A 1 86 ? -9.845 -2.568 -5.496 1.00 89.19 86 ILE A CA 1
ATOM 646 C C . ILE A 1 86 ? -9.130 -2.138 -6.773 1.00 89.19 86 ILE A C 1
ATOM 648 O O . ILE A 1 86 ? -8.474 -1.095 -6.795 1.00 89.19 86 ILE A O 1
ATOM 652 N N . CYS A 1 87 ? -9.282 -2.940 -7.824 1.00 86.56 87 CYS A N 1
ATOM 653 C CA . CYS A 1 87 ? -8.742 -2.671 -9.157 1.00 86.56 87 CYS A CA 1
ATOM 654 C C . CYS A 1 87 ? -9.865 -2.413 -10.164 1.00 86.56 87 CYS A C 1
ATOM 656 O O . CYS A 1 87 ? -11.009 -2.844 -9.962 1.00 86.56 87 CYS A O 1
ATOM 658 N N . LYS A 1 88 ? -9.528 -1.744 -11.272 1.00 87.69 88 LYS A N 1
ATOM 659 C CA . LYS A 1 88 ? -10.481 -1.496 -12.358 1.00 87.69 88 LYS A CA 1
ATOM 660 C C . LYS A 1 88 ? -10.621 -2.718 -13.260 1.00 87.69 88 LYS A C 1
ATOM 662 O O . LYS A 1 88 ? -11.723 -2.996 -13.724 1.00 87.69 88 LYS A O 1
ATOM 667 N N . THR A 1 89 ? -9.525 -3.431 -13.517 1.00 89.25 89 THR A N 1
ATOM 668 C CA . THR A 1 89 ? -9.528 -4.588 -14.425 1.00 89.25 89 THR A CA 1
ATOM 669 C C . THR A 1 89 ? -9.117 -5.885 -13.731 1.00 89.25 89 THR A C 1
ATOM 671 O O . THR A 1 89 ? -8.569 -5.882 -12.623 1.00 89.25 89 THR A O 1
ATOM 674 N N . ILE A 1 90 ? -9.407 -7.015 -14.385 1.00 88.56 90 ILE A N 1
ATOM 675 C CA . ILE A 1 90 ? -9.027 -8.348 -13.901 1.00 88.56 90 ILE A CA 1
ATOM 676 C C . ILE A 1 90 ? -7.504 -8.503 -13.937 1.00 88.56 90 ILE A C 1
ATOM 678 O O . ILE A 1 90 ? -6.930 -9.044 -13.000 1.00 88.56 90 ILE A O 1
ATOM 682 N N . GLU A 1 91 ? -6.842 -7.969 -14.960 1.00 90.25 91 GLU A N 1
ATOM 683 C CA . GLU A 1 91 ? -5.388 -8.037 -15.133 1.00 90.25 91 GLU A CA 1
ATOM 684 C C . GLU A 1 91 ? -4.660 -7.261 -14.030 1.00 90.25 91 GLU A C 1
ATOM 686 O O . GLU A 1 91 ? -3.689 -7.752 -13.454 1.00 90.25 91 GLU A O 1
ATOM 691 N N . GLU A 1 92 ? -5.156 -6.069 -13.680 1.00 88.69 92 GLU A N 1
ATOM 692 C CA . GLU A 1 92 ? -4.643 -5.300 -12.542 1.00 88.69 92 GLU A CA 1
ATOM 693 C C . GLU A 1 92 ? -4.834 -6.061 -11.225 1.00 88.69 92 GLU A C 1
ATOM 695 O O . GLU A 1 92 ? -3.952 -6.065 -10.365 1.00 88.69 92 GLU A O 1
ATOM 700 N N . CYS A 1 93 ? -5.986 -6.712 -11.060 1.00 89.12 93 CYS A N 1
ATOM 701 C CA . CYS A 1 93 ? -6.287 -7.519 -9.883 1.00 89.12 93 CYS A CA 1
ATOM 702 C C . CYS A 1 93 ? -5.367 -8.739 -9.782 1.00 89.12 93 CYS A C 1
A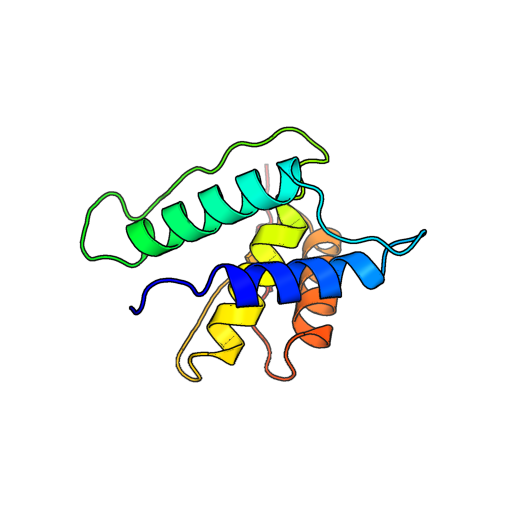TOM 704 O O . CYS A 1 93 ? -4.802 -8.991 -8.720 1.00 89.12 93 CYS A O 1
ATOM 706 N N . GLU A 1 94 ? -5.153 -9.459 -10.882 1.00 89.19 94 GLU A N 1
ATOM 707 C CA . GLU A 1 94 ? -4.254 -10.608 -10.927 1.00 89.19 94 GLU A CA 1
ATOM 708 C C . GLU A 1 94 ? -2.805 -10.193 -10.652 1.00 89.19 94 GLU A C 1
ATOM 710 O O . GLU A 1 94 ? -2.111 -10.851 -9.872 1.00 89.19 94 GLU A O 1
ATOM 715 N N . TYR A 1 95 ? -2.363 -9.074 -11.231 1.00 89.56 95 TYR A N 1
ATOM 716 C CA . TYR A 1 95 ? -1.053 -8.500 -10.941 1.00 89.56 9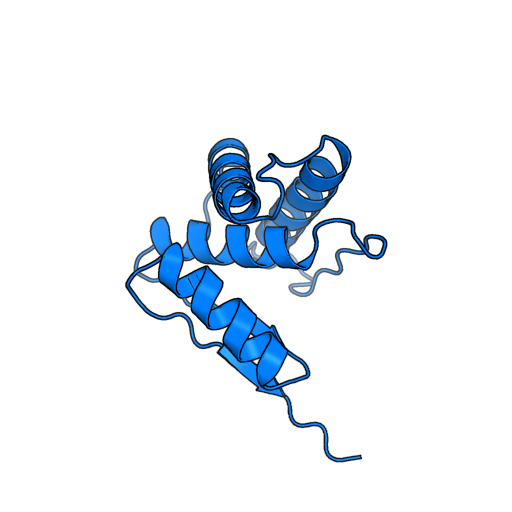5 TYR A CA 1
ATOM 717 C C . TYR A 1 95 ? -0.886 -8.233 -9.439 1.00 89.56 95 TYR A C 1
ATOM 719 O O . TYR A 1 95 ? 0.080 -8.695 -8.831 1.00 89.56 95 TYR A O 1
ATOM 727 N N . VAL A 1 96 ? -1.842 -7.532 -8.821 1.00 89.31 96 VAL A N 1
ATOM 728 C CA . VAL A 1 96 ? -1.808 -7.223 -7.384 1.00 89.31 96 VAL A CA 1
ATOM 729 C C . VAL A 1 96 ? -1.855 -8.495 -6.539 1.00 89.31 96 VAL A C 1
ATOM 731 O O . VAL A 1 96 ? -1.070 -8.626 -5.602 1.00 89.31 96 VAL A O 1
ATOM 734 N N . TYR A 1 97 ? -2.725 -9.445 -6.883 1.00 87.69 97 TYR A N 1
ATOM 735 C CA . TYR A 1 97 ? -2.858 -10.718 -6.182 1.00 87.69 97 TYR A CA 1
ATOM 736 C C . TYR A 1 97 ? -1.540 -11.495 -6.169 1.00 87.69 97 TYR A C 1
ATOM 738 O O . TYR A 1 97 ? -1.106 -11.934 -5.105 1.00 87.69 97 TYR A O 1
ATOM 746 N N . ARG A 1 98 ? -0.873 -11.623 -7.325 1.00 87.88 98 ARG A N 1
ATOM 747 C CA . ARG A 1 98 ? 0.433 -12.295 -7.427 1.00 87.88 98 ARG A CA 1
ATOM 748 C C . ARG A 1 98 ? 1.475 -11.600 -6.547 1.00 87.88 98 ARG A C 1
ATOM 750 O O . ARG A 1 98 ? 2.095 -12.253 -5.717 1.00 87.88 98 ARG A O 1
ATOM 757 N N . ARG A 1 99 ? 1.572 -10.267 -6.628 1.00 89.00 99 ARG A N 1
ATOM 758 C CA . ARG A 1 99 ? 2.508 -9.482 -5.801 1.00 89.00 99 ARG A CA 1
ATOM 759 C C . ARG A 1 99 ? 2.240 -9.606 -4.299 1.00 89.00 99 ARG A C 1
ATOM 761 O O . ARG A 1 99 ? 3.183 -9.683 -3.521 1.00 89.00 99 ARG A O 1
ATOM 768 N N . LEU A 1 100 ? 0.975 -9.626 -3.878 1.00 87.12 100 LEU A N 1
ATOM 769 C CA . LEU A 1 100 ? 0.615 -9.843 -2.473 1.00 87.12 100 LEU A CA 1
ATOM 770 C C . LEU A 1 100 ? 0.934 -11.272 -2.027 1.00 87.12 100 LEU A C 1
ATOM 772 O O . LEU A 1 100 ? 1.446 -11.445 -0.925 1.00 87.12 100 LEU A O 1
ATOM 776 N N . ARG A 1 101 ? 0.675 -12.273 -2.877 1.00 84.31 101 ARG A N 1
ATOM 777 C CA . ARG A 1 101 ? 0.962 -13.688 -2.602 1.00 84.31 101 ARG A CA 1
ATOM 778 C C . ARG A 1 101 ? 2.457 -13.949 -2.407 1.00 84.31 101 ARG A C 1
ATOM 780 O O . ARG A 1 101 ? 2.825 -14.730 -1.534 1.00 84.31 101 ARG A O 1
ATOM 787 N N . ASP A 1 102 ? 3.307 -13.282 -3.182 1.00 83.88 102 ASP A N 1
ATOM 788 C CA . ASP A 1 102 ? 4.764 -13.424 -3.067 1.00 83.88 102 ASP A CA 1
ATOM 789 C C . ASP A 1 102 ? 5.301 -12.821 -1.753 1.00 83.88 102 ASP A C 1
ATOM 791 O O . ASP A 1 102 ? 6.301 -13.287 -1.207 1.00 83.88 102 ASP A O 1
ATOM 795 N N . LEU A 1 103 ? 4.610 -11.815 -1.202 1.00 80.88 103 LEU A N 1
ATOM 796 C CA . LEU A 1 103 ? 4.947 -11.186 0.082 1.00 80.88 103 LEU A CA 1
ATOM 797 C C . LEU A 1 103 ? 4.246 -11.818 1.296 1.00 80.88 103 LEU A C 1
ATOM 799 O O . LEU A 1 103 ? 4.679 -11.612 2.436 1.00 80.88 103 LEU A O 1
ATOM 803 N N . TRP A 1 104 ? 3.130 -12.520 1.087 1.00 71.50 104 TRP A N 1
ATOM 804 C CA . TRP A 1 104 ? 2.287 -13.063 2.149 1.00 71.50 104 TRP A CA 1
ATOM 805 C C . TRP A 1 104 ? 1.578 -14.350 1.707 1.00 71.50 104 TRP A C 1
ATOM 807 O O . TRP A 1 104 ? 0.857 -14.386 0.717 1.00 71.50 104 TRP A O 1
ATOM 817 N N . ILE A 1 105 ? 1.750 -15.422 2.486 1.00 57.44 105 ILE A N 1
ATOM 818 C CA . ILE A 1 105 ? 1.250 -16.770 2.147 1.00 57.44 105 ILE A CA 1
ATOM 819 C C . ILE A 1 105 ? -0.269 -16.911 2.350 1.00 57.44 105 ILE A C 1
ATOM 821 O O . ILE A 1 105 ? -0.912 -17.759 1.732 1.00 57.44 105 ILE A O 1
ATOM 825 N N . ARG A 1 106 ? -0.863 -16.103 3.232 1.00 59.09 106 ARG A N 1
ATOM 826 C CA . ARG A 1 106 ? -2.319 -16.075 3.434 1.00 59.09 106 ARG A CA 1
ATOM 827 C C . ARG A 1 106 ? -2.901 -15.057 2.448 1.00 59.09 106 ARG A C 1
ATOM 829 O O . ARG A 1 106 ? -2.191 -14.185 1.982 1.00 59.09 106 ARG A O 1
ATOM 836 N N . VAL A 1 107 ? -4.143 -15.211 2.005 1.00 53.41 107 VAL A N 1
ATOM 837 C CA . VAL A 1 107 ? -4.664 -14.411 0.883 1.00 53.41 107 VAL A CA 1
ATOM 838 C C . VAL A 1 107 ? -5.500 -13.241 1.398 1.00 53.41 107 VAL A C 1
ATOM 840 O O . VAL A 1 107 ? -6.470 -13.443 2.123 1.00 53.41 107 VAL A O 1
ATOM 843 N N . LEU A 1 108 ? -5.134 -12.023 0.989 1.00 57.47 108 LEU A N 1
ATOM 844 C CA . LEU A 1 108 ? -5.996 -10.836 0.990 1.00 57.47 108 LEU A CA 1
ATOM 845 C C . LEU A 1 108 ? -6.951 -10.936 -0.210 1.00 57.47 108 LEU A C 1
ATOM 847 O O . LEU A 1 108 ? -6.519 -11.265 -1.316 1.00 57.47 108 LEU A O 1
ATOM 851 N N . ALA A 1 109 ? -8.237 -10.638 -0.026 1.00 58.00 109 ALA A N 1
ATOM 852 C CA . ALA A 1 109 ? -9.172 -10.593 -1.147 1.00 58.00 109 ALA A CA 1
ATOM 853 C C . ALA A 1 109 ? -8.816 -9.415 -2.074 1.00 58.00 109 ALA A C 1
ATOM 855 O O . ALA A 1 109 ? -8.811 -8.257 -1.653 1.00 58.00 109 ALA A O 1
ATOM 856 N N . SER A 1 110 ? -8.516 -9.709 -3.340 1.00 59.25 110 SER A N 1
ATOM 857 C CA . SER A 1 110 ? -8.406 -8.697 -4.396 1.00 59.25 110 SER A CA 1
ATOM 858 C C . SER A 1 110 ? -9.731 -8.669 -5.159 1.00 59.25 110 SER A C 1
ATOM 860 O O . SER A 1 110 ? -10.213 -9.712 -5.601 1.00 59.25 110 SER A O 1
ATOM 862 N N . ILE A 1 111 ? -10.369 -7.499 -5.230 1.00 60.84 111 ILE A N 1
ATOM 863 C CA . ILE A 1 111 ? -11.731 -7.338 -5.752 1.00 60.84 111 ILE A CA 1
ATOM 864 C C . ILE A 1 111 ? -11.664 -6.519 -7.041 1.00 60.84 111 ILE A C 1
ATOM 866 O O . ILE A 1 111 ? -11.095 -5.427 -7.073 1.00 60.84 111 ILE A O 1
ATOM 870 N N . VAL A 1 112 ? -12.278 -7.038 -8.104 1.00 55.22 112 VAL A N 1
ATOM 871 C CA . VAL A 1 112 ? -12.465 -6.316 -9.368 1.00 55.22 112 VAL A CA 1
ATOM 872 C C . VAL A 1 112 ? -13.797 -5.584 -9.313 1.00 55.22 112 VAL A C 1
ATOM 874 O O . VAL A 1 112 ? -14.831 -6.205 -9.064 1.00 55.22 112 VAL A O 1
ATOM 877 N N . TYR A 1 113 ? -13.792 -4.279 -9.581 1.00 48.72 113 TYR A N 1
ATOM 878 C CA . TYR A 1 113 ? -15.032 -3.539 -9.788 1.00 48.72 113 TYR A CA 1
ATOM 879 C C . TYR A 1 113 ? -15.368 -3.490 -11.282 1.00 48.72 113 TYR A C 1
ATOM 881 O O . TYR A 1 113 ? -14.772 -2.729 -12.041 1.00 48.72 113 TYR A O 1
ATOM 889 N N . LEU A 1 114 ? -16.342 -4.295 -11.711 1.00 44.12 114 LEU A N 1
ATOM 890 C CA . LEU A 1 114 ? -16.898 -4.209 -13.061 1.00 44.12 114 LEU A CA 1
ATOM 891 C C . LEU A 1 114 ? -17.932 -3.080 -13.099 1.00 44.12 114 LEU A C 1
ATOM 893 O O . LEU A 1 114 ? -19.104 -3.287 -12.787 1.00 44.12 114 LEU A O 1
ATOM 897 N N . HIS A 1 115 ? -17.508 -1.877 -13.485 1.00 45.34 115 HIS A N 1
ATOM 898 C CA . HIS A 1 115 ? -18.462 -0.829 -13.835 1.00 45.34 115 HIS A CA 1
ATOM 899 C C . HIS A 1 115 ? -19.056 -1.158 -15.211 1.00 45.34 115 HIS A C 1
ATOM 901 O O . HIS A 1 115 ? -18.361 -1.071 -16.224 1.00 45.34 115 HIS A O 1
ATOM 907 N N . ARG A 1 116 ? -20.323 -1.589 -15.251 1.00 39.75 116 ARG A N 1
ATOM 908 C CA . ARG A 1 116 ? -21.108 -1.566 -16.490 1.00 39.75 116 ARG A CA 1
ATOM 909 C C . ARG A 1 116 ? -21.513 -0.112 -16.730 1.00 39.75 116 ARG A C 1
ATOM 911 O O . ARG A 1 116 ? -22.277 0.421 -15.930 1.00 39.75 116 ARG A O 1
ATOM 918 N N . ASN A 1 117 ? -20.947 0.503 -17.768 1.00 42.91 117 ASN A N 1
ATOM 919 C CA . ASN A 1 117 ? -21.474 1.744 -18.338 1.00 42.91 117 ASN A CA 1
ATOM 920 C C . ASN A 1 117 ? -22.819 1.477 -19.014 1.00 42.91 117 ASN A C 1
ATOM 922 O O . ASN A 1 117 ? -22.965 0.367 -19.580 1.00 42.91 117 ASN A O 1
#

Mean predicted aligned error: 5.6 Å

Foldseek 3Di:
DDQDPLVQLQVLLLVLQCPDVPRDGDDPQLSVLLVVVSVLCVCLPDPDPDVDDDRDDDVVSCPLSSVLSVQLSVVVVDVPDADEAEDADPVSQVVSQVSSCVSDVDGHHYDHDDDDD

Solvent-accessible surface area (backbone atoms only — not comparable to full-atom values): 6984 Å² total; per-residue (Å²): 122,81,82,78,59,63,69,61,40,50,52,42,35,27,60,63,31,49,76,40,91,75,59,42,68,71,48,76,66,35,48,52,47,35,50,51,46,52,52,40,49,52,44,31,64,38,96,50,81,65,54,76,70,88,81,87,72,63,90,90,37,44,63,67,54,37,54,50,21,49,52,40,49,48,46,72,74,33,90,83,56,81,64,75,48,82,27,75,40,65,66,57,27,51,52,50,46,53,58,41,46,78,70,30,91,67,85,69,56,62,42,64,52,82,78,82,127

Sequence (117 aa):
MKNIDVNKFYKTMDQLMSDFSPPRVSTSFERKVGASLCKASELAMSDKLPKFRLVSAPTGGSKTTSSIALLAMLANEDKGFTGAYICKTIEECEYVYRRLRDLWIRVLASIVYLHRN